Protein AF-A0A3D3LAU0-F1 (afdb_monomer_lite)

pLDDT: mean 83.38, std 16.5, range [34.94, 97.88]

Sequence (128 aa):
DEPFGMLDSLTRYELQEVLLDLWRRNRITTLMVTHDVDEAIFLSDRVVMMTDGPEAEVGDILKIPFERPRNRKEIMEDPRYYELREHLITFLNDKSHIRPSREPEFNPSPDMAAEMAAHGLLFPTAAA

Secondary structure (DSSP, 8-state):
--TTTTS-HHHHHHHHHHHHHHHHHH--------S-HHHHHHH-SEEEEE-SSTT--EEEEEEP--PSSP-HHHHHHSHHHHHHHHHHHHHHHHHHT------------HHHHHHHHHTT--PPPPP-

Foldseek 3Di:
DAPCVPDDPVVSVVVLLVVQVVCVVPVDDDDDDHPDQLSQLQRDQKDFDWADDPPIDGPDIDGRPADPPGDSVVLVVDPVNVVSSCVNVVVVVVRVPDDPPPPPPPDDDPVVVVVCVVVPDDDDDDDD

Structure (mmCIF, N/CA/C/O backbone):
data_AF-A0A3D3LAU0-F1
#
_entry.id   AF-A0A3D3LAU0-F1
#
loop_
_atom_site.group_PDB
_atom_site.id
_atom_site.type_symbol
_atom_site.label_atom_id
_atom_site.label_alt_id
_atom_site.label_comp_id
_atom_site.label_asym_id
_atom_site.label_entity_id
_atom_site.label_seq_id
_atom_site.pdbx_PDB_ins_code
_atom_site.Cartn_x
_atom_site.Cartn_y
_atom_site.Cartn_z
_atom_site.occupancy
_atom_site.B_iso_or_equiv
_atom_site.auth_seq_id
_atom_site.auth_comp_id
_atom_site.auth_asym_id
_atom_site.auth_atom_id
_atom_site.pdbx_PDB_model_num
ATOM 1 N N . ASP A 1 1 ? -3.006 8.046 -10.709 1.00 80.50 1 ASP A N 1
ATOM 2 C CA . ASP A 1 1 ? -1.573 7.755 -10.644 1.00 80.50 1 ASP A CA 1
ATOM 3 C C . ASP A 1 1 ? -0.987 8.696 -9.614 1.00 80.50 1 ASP A C 1
ATOM 5 O O . ASP A 1 1 ? -1.350 9.866 -9.655 1.00 80.50 1 ASP A O 1
ATOM 9 N N . GLU A 1 2 ? -0.251 8.180 -8.637 1.00 86.56 2 GLU A N 1
ATOM 10 C CA . GLU A 1 2 ? 0.344 8.948 -7.532 1.00 86.56 2 GLU A CA 1
ATOM 11 C C . GLU A 1 2 ? -0.624 9.883 -6.780 1.00 86.56 2 GLU A C 1
ATOM 13 O O . GLU A 1 2 ? -0.390 11.092 -6.681 1.00 86.56 2 GLU A O 1
ATOM 18 N N . PRO A 1 3 ? -1.744 9.365 -6.237 1.00 82.50 3 PRO A N 1
ATOM 19 C CA . PRO A 1 3 ? -2.826 10.209 -5.726 1.00 82.50 3 PRO A CA 1
ATOM 20 C C . PRO A 1 3 ? -2.438 11.095 -4.534 1.00 82.50 3 PRO A C 1
ATOM 22 O O . PRO A 1 3 ? -3.095 12.111 -4.310 1.00 82.50 3 PRO A O 1
ATOM 25 N N . PHE A 1 4 ? -1.395 10.739 -3.778 1.00 88.69 4 PHE A N 1
ATOM 26 C CA . PHE A 1 4 ? -0.983 11.471 -2.576 1.00 88.69 4 PHE A CA 1
ATOM 27 C C . PHE A 1 4 ? 0.449 12.020 -2.631 1.00 88.69 4 PHE A C 1
ATOM 29 O O . PHE A 1 4 ? 0.921 12.599 -1.648 1.00 88.69 4 PHE A O 1
ATOM 36 N N . GLY A 1 5 ? 1.137 11.887 -3.771 1.00 85.38 5 GLY A N 1
ATOM 37 C CA . GLY A 1 5 ? 2.556 12.239 -3.898 1.00 85.38 5 GLY A CA 1
ATOM 38 C C . GLY A 1 5 ? 2.861 13.724 -3.661 1.00 85.38 5 GLY A C 1
ATOM 39 O O . GLY A 1 5 ? 3.954 14.066 -3.221 1.00 85.38 5 GLY A O 1
ATOM 40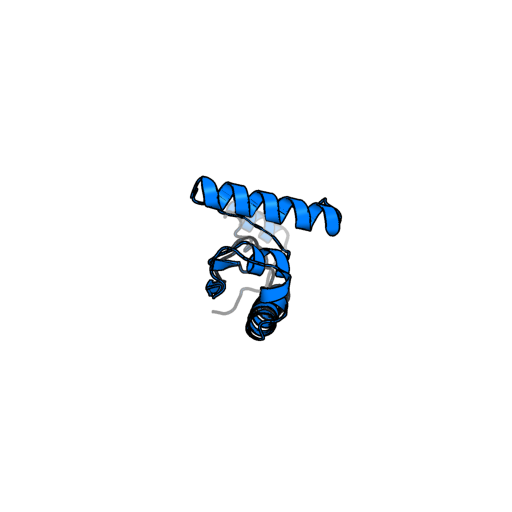 N N . MET A 1 6 ? 1.886 14.611 -3.893 1.00 89.19 6 MET A N 1
ATOM 41 C CA . MET A 1 6 ? 2.035 16.066 -3.714 1.00 89.19 6 MET A CA 1
ATOM 42 C C . MET A 1 6 ? 1.691 16.570 -2.304 1.00 89.19 6 MET A C 1
ATOM 44 O O . MET A 1 6 ? 1.759 17.772 -2.053 1.00 89.19 6 MET A O 1
ATOM 48 N N . LEU A 1 7 ? 1.278 15.683 -1.398 1.00 91.38 7 LEU A N 1
ATOM 49 C CA . LEU A 1 7 ? 0.803 16.050 -0.066 1.00 91.38 7 LEU A CA 1
ATOM 50 C C . LEU A 1 7 ? 1.879 15.831 0.993 1.00 91.38 7 LEU A C 1
ATOM 52 O O . LEU A 1 7 ? 2.695 14.907 0.886 1.00 91.38 7 LEU A O 1
ATOM 56 N N . ASP A 1 8 ? 1.824 16.643 2.049 1.00 92.81 8 ASP A N 1
ATOM 57 C CA . ASP A 1 8 ? 2.586 16.393 3.267 1.00 92.81 8 ASP A CA 1
ATOM 58 C C . ASP A 1 8 ? 2.117 15.104 3.960 1.00 92.81 8 ASP A C 1
ATOM 60 O O . ASP A 1 8 ? 1.008 14.613 3.732 1.00 92.81 8 ASP A O 1
ATOM 64 N N . SER A 1 9 ? 2.973 14.550 4.820 1.00 88.88 9 SER A N 1
ATOM 65 C CA . SER A 1 9 ? 2.749 13.241 5.433 1.00 88.88 9 SER A CA 1
ATOM 66 C C . SER A 1 9 ? 1.467 13.162 6.266 1.00 88.88 9 SER A C 1
ATOM 68 O O . SER A 1 9 ? 0.824 12.115 6.263 1.00 88.88 9 SER A O 1
ATOM 70 N N . LEU A 1 10 ? 1.082 14.233 6.972 1.00 92.00 10 LEU A N 1
ATOM 71 C CA . LEU A 1 10 ? -0.106 14.206 7.827 1.00 92.00 10 LEU A CA 1
ATOM 72 C C . LEU A 1 10 ? -1.375 14.244 6.974 1.00 92.00 10 LEU A C 1
ATOM 74 O O . LEU A 1 10 ? -2.216 13.354 7.091 1.00 92.00 10 LEU A O 1
ATOM 78 N N . THR A 1 11 ? -1.467 15.211 6.058 1.00 92.62 11 THR A N 1
ATOM 79 C CA . THR A 1 11 ? -2.610 15.341 5.141 1.00 92.62 11 THR A CA 1
ATOM 80 C C . THR A 1 11 ? -2.792 14.083 4.292 1.00 92.62 11 THR A C 1
ATOM 82 O O . THR A 1 11 ? -3.911 13.617 4.065 1.00 92.62 11 THR A O 1
ATOM 85 N N . ARG A 1 12 ? -1.682 13.492 3.839 1.00 93.00 12 ARG A N 1
ATOM 86 C CA . ARG A 1 12 ? -1.667 12.209 3.133 1.00 93.00 12 ARG A CA 1
ATOM 87 C C . ARG A 1 12 ? -2.338 11.111 3.954 1.00 93.00 12 ARG A C 1
ATOM 89 O O . ARG A 1 12 ? -3.214 10.428 3.433 1.00 93.00 12 ARG A O 1
ATOM 96 N N . TYR A 1 13 ? -1.956 10.938 5.219 1.00 91.44 13 TYR A N 1
ATOM 97 C CA . TYR A 1 13 ? -2.534 9.894 6.068 1.00 91.44 13 TYR A CA 1
ATOM 98 C C . TYR A 1 13 ? -4.035 10.078 6.281 1.00 91.44 13 TYR A C 1
ATOM 100 O O . TYR A 1 13 ? -4.780 9.109 6.138 1.00 91.44 13 TYR A O 1
ATOM 108 N N . GLU A 1 14 ? -4.486 11.304 6.539 1.00 92.00 14 GLU A N 1
ATOM 109 C CA . GLU A 1 14 ? -5.911 11.600 6.709 1.00 92.00 14 GLU A CA 1
ATOM 110 C C . GLU A 1 14 ? -6.716 11.246 5.448 1.00 92.00 14 GLU A C 1
ATOM 112 O O . GLU A 1 14 ? -7.740 10.563 5.516 1.00 92.00 14 GLU A O 1
ATOM 117 N N . LEU A 1 15 ? -6.234 11.640 4.266 1.00 93.44 15 LEU A N 1
ATOM 118 C CA . LEU A 1 15 ? -6.935 11.357 3.012 1.00 93.44 15 LEU A CA 1
ATOM 119 C C . LEU A 1 15 ? -6.928 9.872 2.636 1.00 93.44 15 LEU A C 1
ATOM 121 O O . LEU A 1 15 ? -7.885 9.389 2.028 1.00 93.44 15 LEU A O 1
ATOM 125 N N . GLN A 1 16 ? -5.891 9.129 3.017 1.00 93.38 16 GLN A N 1
ATOM 126 C CA . GLN A 1 16 ? -5.848 7.678 2.836 1.00 93.38 16 GLN A CA 1
ATOM 127 C C . GLN A 1 16 ? -6.916 6.965 3.672 1.00 93.38 16 GLN A C 1
ATOM 129 O O . GLN A 1 16 ? -7.564 6.041 3.175 1.00 93.38 16 GLN A O 1
ATOM 134 N N . GLU A 1 17 ? -7.148 7.407 4.909 1.00 91.88 17 GLU A N 1
ATOM 135 C CA . GLU A 1 17 ? -8.234 6.879 5.743 1.00 91.88 17 GLU A CA 1
ATOM 136 C C . GLU A 1 17 ? -9.607 7.196 5.140 1.00 91.88 17 GLU A C 1
ATOM 138 O O . GLU A 1 17 ? -10.451 6.303 5.016 1.00 91.88 17 GLU A O 1
ATOM 143 N N . VAL A 1 18 ? -9.804 8.430 4.661 1.00 92.12 18 VAL A N 1
ATOM 144 C CA . VAL A 1 18 ? -11.032 8.830 3.953 1.00 92.12 18 VAL A CA 1
ATOM 145 C C . VAL A 1 18 ? -11.264 7.967 2.708 1.00 92.12 18 VAL A C 1
ATOM 147 O O . VAL A 1 18 ? -12.391 7.527 2.460 1.00 92.12 18 VAL A O 1
ATOM 150 N N . LEU A 1 19 ? -10.210 7.680 1.936 1.00 90.94 19 LEU A N 1
ATOM 151 C CA . LEU A 1 19 ? -10.293 6.825 0.753 1.00 90.94 19 LEU A CA 1
ATOM 152 C C . LEU A 1 19 ? -10.722 5.396 1.114 1.00 90.94 19 LEU A C 1
ATOM 154 O O . LEU A 1 19 ? -11.612 4.846 0.461 1.00 90.94 19 LEU A O 1
ATOM 158 N N . LEU A 1 20 ? -10.128 4.797 2.152 1.00 91.00 20 LEU A N 1
ATOM 159 C CA . LEU A 1 20 ? -10.505 3.459 2.622 1.00 91.00 20 LEU A CA 1
ATOM 160 C C . LEU A 1 20 ? -11.958 3.410 3.099 1.00 91.00 20 LEU A C 1
ATOM 162 O O . LEU A 1 20 ? -12.669 2.440 2.821 1.00 91.00 20 LEU A O 1
ATOM 166 N N . ASP A 1 21 ? -12.417 4.457 3.775 1.00 90.38 21 ASP A N 1
ATOM 167 C CA . ASP A 1 21 ? -13.795 4.572 4.232 1.00 90.38 21 ASP A CA 1
ATOM 168 C C . ASP A 1 21 ? -14.792 4.670 3.079 1.00 90.3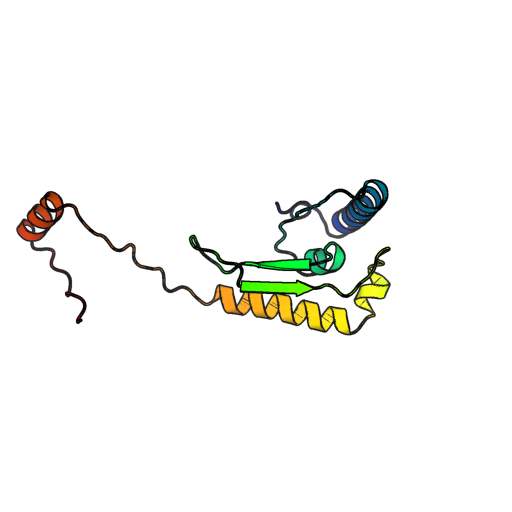8 21 ASP A C 1
ATOM 170 O O . ASP A 1 21 ? -15.813 3.972 3.087 1.00 90.38 21 ASP A O 1
ATOM 174 N N . LEU A 1 22 ? -14.490 5.488 2.069 1.00 90.19 22 LEU A N 1
ATOM 175 C CA . LEU A 1 22 ? -15.301 5.602 0.859 1.00 90.19 22 LEU A CA 1
ATOM 176 C C . LEU A 1 22 ? -15.342 4.271 0.103 1.00 90.19 22 LEU A C 1
ATOM 178 O O . LEU A 1 22 ? -16.414 3.786 -0.266 1.00 90.19 22 LEU A O 1
ATOM 182 N N . TRP A 1 23 ? -14.181 3.641 -0.077 1.00 90.06 23 TRP A N 1
ATOM 183 C CA . TRP A 1 23 ? -14.080 2.338 -0.719 1.00 90.06 23 TRP A CA 1
ATOM 184 C C . TRP A 1 23 ? -14.903 1.279 0.025 1.00 90.06 23 TRP A C 1
ATOM 186 O O . TRP A 1 23 ? -15.664 0.541 -0.598 1.00 90.06 23 TRP A O 1
ATOM 196 N N . ARG A 1 24 ? -14.830 1.238 1.361 1.00 87.69 24 ARG A N 1
ATOM 197 C CA . ARG A 1 24 ? -15.561 0.267 2.192 1.00 87.69 24 ARG A CA 1
ATOM 198 C C . ARG A 1 24 ? -17.077 0.411 2.053 1.00 87.69 24 ARG A C 1
ATOM 200 O O . ARG A 1 24 ? -17.780 -0.601 2.054 1.00 87.69 24 ARG A O 1
ATOM 207 N N . ARG A 1 25 ? -17.577 1.645 1.936 1.00 90.25 25 ARG A N 1
ATOM 208 C CA . ARG A 1 25 ? -19.009 1.943 1.759 1.00 90.25 25 ARG A CA 1
ATOM 209 C C . ARG A 1 25 ? -19.507 1.560 0.367 1.00 90.25 25 ARG A C 1
ATOM 211 O O . ARG A 1 25 ? -20.603 1.023 0.246 1.00 90.25 25 ARG A O 1
ATOM 218 N N . ASN A 1 26 ? -18.700 1.805 -0.663 1.00 90.44 26 ASN A N 1
ATOM 219 C CA . ASN A 1 26 ? -19.143 1.699 -2.052 1.00 90.44 26 ASN A CA 1
ATOM 220 C C . ASN A 1 26 ? -18.735 0.376 -2.724 1.00 90.44 26 ASN A C 1
ATOM 222 O O . ASN A 1 26 ? -19.312 0.018 -3.746 1.00 90.44 26 ASN A O 1
ATOM 226 N N . ARG A 1 27 ? -17.753 -0.345 -2.161 1.00 86.12 27 ARG A N 1
ATOM 227 C CA . ARG A 1 27 ? -17.176 -1.606 -2.669 1.00 86.12 27 ARG A CA 1
ATOM 228 C C . ARG A 1 27 ? -16.824 -1.566 -4.157 1.00 86.12 27 ARG A C 1
ATOM 230 O O . ARG A 1 27 ? -17.018 -2.535 -4.888 1.00 86.12 27 ARG A O 1
ATOM 237 N N . ILE A 1 28 ? -16.313 -0.425 -4.599 1.00 89.00 28 ILE A N 1
ATOM 238 C CA . ILE A 1 28 ? -15.876 -0.222 -5.976 1.00 89.00 28 ILE A CA 1
ATOM 239 C C . ILE A 1 28 ? -14.555 -0.951 -6.228 1.00 89.00 28 ILE A C 1
ATOM 241 O O . ILE A 1 28 ? -13.699 -1.046 -5.348 1.00 89.00 28 ILE A O 1
ATOM 245 N N . THR A 1 29 ? -14.375 -1.475 -7.438 1.00 91.25 29 THR A N 1
ATOM 246 C CA . THR A 1 29 ? -13.066 -1.966 -7.870 1.00 91.25 29 THR A CA 1
ATOM 247 C C . THR A 1 29 ? -12.140 -0.769 -8.050 1.00 91.25 29 THR A C 1
ATOM 249 O O . THR A 1 29 ? -12.422 0.110 -8.860 1.00 91.25 29 THR A O 1
ATOM 252 N N . THR A 1 30 ? -11.042 -0.741 -7.298 1.00 90.94 30 THR A N 1
ATOM 253 C CA . THR A 1 30 ? -10.074 0.358 -7.319 1.00 90.94 30 THR A CA 1
ATOM 254 C C . THR A 1 30 ? -8.723 -0.158 -7.785 1.00 90.94 30 THR A C 1
ATOM 256 O O . THR A 1 30 ? -8.232 -1.165 -7.277 1.00 90.94 30 THR A O 1
ATOM 259 N N . LEU A 1 31 ? -8.122 0.562 -8.728 1.00 93.88 31 LEU A N 1
ATOM 260 C CA . LEU A 1 31 ? -6.723 0.428 -9.112 1.00 93.88 31 LEU A CA 1
ATOM 261 C C . LEU A 1 31 ? -6.013 1.728 -8.739 1.00 93.88 31 LEU A C 1
ATOM 263 O O . LEU A 1 31 ? -6.495 2.815 -9.060 1.00 93.88 31 LEU A O 1
ATOM 267 N N . MET A 1 32 ? -4.874 1.606 -8.070 1.00 93.50 32 MET A N 1
ATOM 268 C CA . MET A 1 32 ? -4.008 2.723 -7.722 1.00 93.50 32 MET A CA 1
ATOM 269 C C . MET A 1 32 ? -2.590 2.391 -8.167 1.00 93.50 32 MET A C 1
ATOM 271 O O . MET A 1 32 ? -2.174 1.237 -8.107 1.00 93.50 32 MET A O 1
ATOM 275 N N . VAL A 1 33 ? -1.873 3.418 -8.603 1.00 93.81 33 VAL A N 1
ATOM 276 C CA . VAL A 1 33 ? -0.444 3.367 -8.903 1.00 93.81 33 VAL A CA 1
ATOM 277 C C . VAL A 1 33 ? 0.229 4.329 -7.929 1.00 93.81 33 VAL A C 1
ATOM 279 O O . VAL A 1 33 ? -0.274 5.440 -7.736 1.00 93.81 33 VAL A O 1
ATOM 282 N N . THR A 1 34 ? 1.269 3.850 -7.253 1.00 93.69 34 THR A N 1
ATOM 283 C CA . THR A 1 34 ? 2.065 4.595 -6.271 1.00 93.69 34 THR A CA 1
ATOM 284 C C . THR A 1 34 ? 3.491 4.051 -6.268 1.00 93.69 34 THR A C 1
ATOM 286 O O . THR A 1 34 ? 3.693 2.846 -6.450 1.00 93.69 34 THR A O 1
ATOM 289 N N . HIS A 1 35 ? 4.463 4.924 -6.037 1.00 90.88 35 HIS A N 1
ATOM 290 C CA . HIS A 1 35 ? 5.855 4.585 -5.751 1.00 90.88 35 HIS A CA 1
ATOM 291 C C . HIS A 1 35 ? 6.114 4.441 -4.245 1.00 90.88 35 HIS A C 1
ATOM 293 O O . HIS A 1 35 ? 7.210 4.048 -3.846 1.00 90.88 35 HIS A O 1
ATOM 299 N N . ASP A 1 36 ? 5.132 4.759 -3.397 1.00 93.31 36 ASP A N 1
ATOM 300 C CA . ASP A 1 36 ? 5.245 4.647 -1.948 1.00 93.31 36 ASP A CA 1
ATOM 301 C C . ASP A 1 36 ? 4.840 3.235 -1.485 1.00 93.31 36 ASP A C 1
ATOM 303 O O . ASP A 1 36 ? 3.691 2.793 -1.592 1.00 93.31 36 ASP A O 1
ATOM 307 N N . VAL A 1 37 ? 5.823 2.507 -0.955 1.00 94.75 37 VAL A N 1
ATOM 308 C CA . VAL A 1 37 ? 5.667 1.131 -0.465 1.00 94.75 37 VAL A CA 1
ATOM 309 C C . VAL A 1 37 ? 4.694 1.054 0.713 1.00 94.75 37 VAL A C 1
ATOM 311 O O . VAL A 1 37 ? 3.907 0.108 0.810 1.00 94.75 37 VAL A O 1
ATOM 314 N N . ASP A 1 38 ? 4.715 2.049 1.598 1.00 94.00 38 ASP A N 1
ATOM 315 C CA . ASP A 1 38 ? 3.878 2.055 2.793 1.00 94.00 38 ASP A CA 1
ATOM 316 C C . ASP A 1 38 ? 2.410 2.301 2.412 1.00 94.00 38 ASP A C 1
ATOM 318 O O . ASP A 1 38 ? 1.503 1.679 2.976 1.00 94.00 38 ASP A O 1
ATOM 322 N N . GLU A 1 39 ? 2.162 3.124 1.389 1.00 94.50 39 GLU A N 1
ATOM 323 C CA . GLU A 1 39 ? 0.834 3.276 0.785 1.00 94.50 39 GLU A CA 1
ATOM 324 C C . GLU A 1 39 ? 0.336 1.985 0.143 1.00 94.50 39 GLU A C 1
ATOM 326 O O . GLU A 1 39 ? -0.812 1.586 0.364 1.00 94.50 39 GLU A O 1
ATOM 331 N N . ALA A 1 40 ? 1.193 1.321 -0.639 1.00 95.62 40 ALA A N 1
ATOM 332 C CA . ALA A 1 40 ? 0.845 0.093 -1.339 1.00 95.62 40 ALA A CA 1
ATOM 333 C C . ALA A 1 40 ? 0.385 -0.995 -0.357 1.00 95.62 40 ALA A C 1
ATOM 335 O O . ALA A 1 40 ? -0.671 -1.603 -0.567 1.00 95.62 40 ALA A O 1
ATOM 336 N N . ILE A 1 41 ? 1.120 -1.182 0.747 1.00 96.00 41 ILE A N 1
ATOM 337 C CA . ILE A 1 41 ? 0.761 -2.130 1.809 1.00 96.00 41 ILE A CA 1
ATOM 338 C C . ILE A 1 41 ? -0.522 -1.688 2.522 1.00 96.00 41 ILE A C 1
ATOM 340 O O . ILE A 1 41 ? -1.423 -2.502 2.731 1.00 96.00 41 ILE A O 1
ATOM 344 N N . PHE A 1 42 ? -0.641 -0.408 2.886 1.00 95.25 42 PHE A N 1
ATOM 345 C CA . PHE A 1 42 ? -1.770 0.073 3.681 1.00 95.25 42 PHE A CA 1
ATOM 346 C C . PHE A 1 42 ? -3.099 0.054 2.915 1.00 95.25 42 PHE A C 1
ATOM 348 O O . PHE A 1 42 ? -4.128 -0.312 3.486 1.00 95.25 42 PHE A O 1
ATOM 355 N N . LEU A 1 43 ? -3.107 0.378 1.622 1.00 94.38 43 LEU A N 1
ATOM 356 C CA . LEU A 1 43 ? -4.343 0.573 0.855 1.00 94.38 43 LEU A CA 1
ATOM 357 C C . LEU A 1 43 ? -4.812 -0.670 0.083 1.00 94.38 43 LEU A C 1
ATOM 359 O O . LEU A 1 43 ? -6.015 -0.836 -0.153 1.00 94.38 43 LEU A O 1
ATOM 363 N N . SER A 1 44 ? -3.893 -1.563 -0.289 1.00 95.06 44 SER A N 1
ATOM 364 C CA . SER A 1 44 ? -4.163 -2.595 -1.300 1.00 95.06 44 SER A CA 1
ATOM 365 C C . SER A 1 44 ? -4.409 -3.983 -0.712 1.00 95.06 44 SER A C 1
ATOM 367 O O . SER A 1 44 ? -3.763 -4.386 0.250 1.00 95.06 44 SER A O 1
ATOM 369 N N . ASP A 1 45 ? -5.294 -4.772 -1.323 1.00 94.44 45 ASP A N 1
ATOM 370 C CA . ASP A 1 45 ? -5.393 -6.223 -1.053 1.00 94.44 45 ASP A CA 1
ATOM 371 C C . ASP 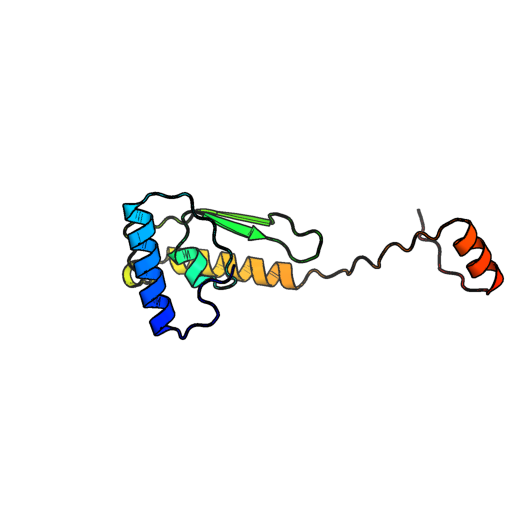A 1 45 ? -4.285 -7.015 -1.746 1.00 94.44 45 ASP A C 1
ATOM 373 O O . ASP A 1 45 ? -3.877 -8.091 -1.302 1.00 94.44 45 ASP A O 1
ATOM 377 N N . ARG A 1 46 ? -3.834 -6.487 -2.883 1.00 96.56 46 ARG A N 1
ATOM 378 C CA . ARG A 1 46 ? -2.801 -7.052 -3.736 1.00 96.56 46 ARG A CA 1
ATOM 379 C C . ARG A 1 46 ? -1.947 -5.918 -4.273 1.00 96.56 46 ARG A C 1
ATOM 381 O O . ARG A 1 46 ? -2.498 -4.923 -4.734 1.00 96.56 46 ARG A O 1
ATOM 388 N N . VAL A 1 47 ? -0.638 -6.105 -4.250 1.00 97.88 47 VAL A N 1
ATOM 389 C CA . VAL A 1 47 ? 0.331 -5.193 -4.853 1.00 97.88 47 VAL A CA 1
ATOM 390 C C . VAL A 1 47 ? 0.914 -5.895 -6.070 1.00 97.88 47 VAL A C 1
ATOM 392 O O . VAL A 1 47 ? 1.440 -6.999 -5.958 1.00 97.88 47 VAL A O 1
ATOM 395 N N . VAL A 1 48 ? 0.755 -5.283 -7.240 1.00 96.81 48 VAL A N 1
ATOM 396 C CA . VAL A 1 48 ? 1.342 -5.763 -8.494 1.00 96.81 48 VAL A CA 1
ATOM 397 C C . VAL A 1 48 ? 2.572 -4.913 -8.753 1.00 96.81 48 VAL A C 1
ATOM 399 O O . VAL A 1 48 ? 2.454 -3.699 -8.893 1.00 96.81 48 VAL A O 1
ATOM 402 N N . MET A 1 49 ? 3.738 -5.545 -8.782 1.00 94.81 49 MET A N 1
ATOM 403 C CA . MET A 1 49 ? 5.009 -4.877 -9.010 1.00 94.81 49 MET A CA 1
ATOM 404 C C . MET A 1 49 ? 5.399 -4.991 -10.480 1.00 94.81 49 MET A C 1
ATOM 406 O O . MET A 1 49 ? 5.338 -6.075 -11.069 1.00 94.81 49 MET A O 1
ATOM 410 N N . MET A 1 50 ? 5.800 -3.871 -11.073 1.00 93.25 50 MET A N 1
ATOM 411 C CA . MET A 1 50 ? 6.200 -3.797 -12.475 1.00 93.25 50 MET A CA 1
ATOM 412 C C . MET A 1 50 ? 7.715 -3.671 -12.605 1.00 93.25 50 MET A C 1
ATOM 414 O O . MET A 1 50 ? 8.356 -3.054 -11.759 1.00 93.25 50 MET A O 1
ATOM 418 N N . THR A 1 51 ? 8.290 -4.265 -13.647 1.00 89.75 51 THR A N 1
ATOM 419 C CA . THR A 1 51 ? 9.699 -4.052 -14.001 1.00 89.75 51 THR A CA 1
ATOM 420 C C . THR A 1 51 ? 9.903 -2.687 -14.660 1.00 89.75 51 THR A C 1
ATOM 422 O O . THR A 1 51 ? 8.954 -2.074 -15.141 1.00 89.75 51 THR A O 1
ATOM 425 N N . ASP A 1 52 ? 11.150 -2.230 -14.734 1.00 85.31 52 ASP A N 1
ATOM 426 C CA . ASP A 1 52 ? 11.489 -0.950 -15.357 1.00 85.31 52 ASP A CA 1
ATOM 427 C C . ASP A 1 52 ? 11.447 -0.992 -16.893 1.00 85.31 52 ASP A C 1
ATOM 429 O O . ASP A 1 52 ? 11.633 -2.036 -17.522 1.00 85.31 52 ASP A O 1
ATOM 433 N N . GLY A 1 53 ? 11.309 0.193 -17.495 1.00 80.94 53 GLY A N 1
ATOM 434 C CA . GLY A 1 53 ? 11.572 0.427 -18.913 1.00 80.94 53 GLY A CA 1
ATOM 435 C C . GLY A 1 53 ? 10.332 0.496 -19.815 1.00 80.94 53 GLY A C 1
ATOM 436 O O . GLY A 1 53 ? 9.202 0.326 -19.366 1.00 80.94 53 GLY A O 1
ATOM 437 N N . PRO A 1 54 ? 10.537 0.784 -21.113 1.00 80.31 54 PRO A N 1
ATOM 438 C CA . PRO A 1 54 ? 9.457 0.919 -22.097 1.00 80.31 54 PRO A CA 1
ATOM 439 C C . PRO A 1 54 ? 8.725 -0.402 -22.395 1.00 80.31 54 PRO A C 1
ATOM 441 O O . PRO A 1 54 ? 7.624 -0.374 -22.936 1.00 80.31 54 PRO A O 1
ATOM 444 N N . GLU A 1 55 ? 9.317 -1.539 -22.020 1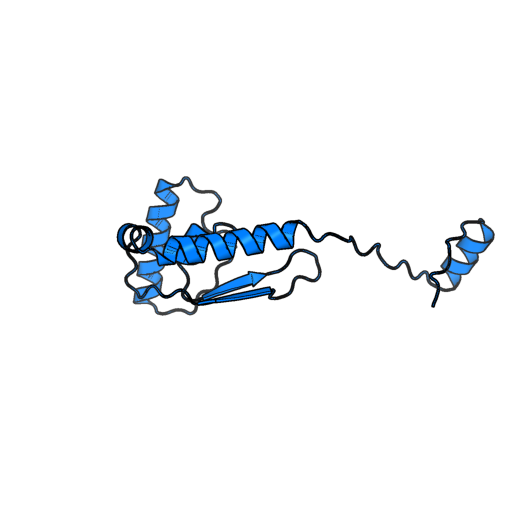.00 86.31 55 GLU A N 1
ATOM 445 C CA . GLU A 1 55 ? 8.742 -2.888 -22.114 1.00 86.31 55 GLU A CA 1
ATOM 446 C C . GLU A 1 55 ? 8.497 -3.469 -20.710 1.00 86.31 55 GLU A C 1
ATOM 448 O O . GLU A 1 55 ? 8.846 -4.609 -20.421 1.00 86.31 55 GLU A O 1
ATOM 453 N N . ALA A 1 56 ? 7.963 -2.653 -19.798 1.00 87.50 56 ALA A N 1
ATOM 454 C CA . ALA A 1 56 ? 7.676 -3.077 -18.434 1.00 87.50 56 ALA A CA 1
ATOM 455 C C . ALA A 1 56 ? 6.682 -4.253 -18.392 1.00 87.50 56 ALA A C 1
ATOM 457 O O . ALA A 1 56 ? 5.591 -4.191 -18.963 1.00 87.50 56 ALA A O 1
ATOM 458 N N . GLU A 1 57 ? 7.036 -5.295 -17.645 1.00 90.44 57 GLU A N 1
ATOM 459 C CA . GLU A 1 57 ? 6.208 -6.473 -17.401 1.00 90.44 57 GLU A CA 1
ATOM 460 C C . GLU A 1 57 ? 5.816 -6.562 -15.920 1.00 90.44 57 GLU A C 1
ATOM 462 O O . GLU A 1 57 ? 6.365 -5.871 -15.058 1.00 90.44 57 GLU A O 1
ATOM 467 N N . VAL A 1 58 ? 4.860 -7.437 -15.598 1.00 93.25 58 VAL A N 1
ATOM 468 C CA . VAL A 1 58 ? 4.568 -7.779 -14.201 1.00 93.25 58 VAL A CA 1
ATOM 469 C C . VAL A 1 58 ? 5.702 -8.652 -13.676 1.00 93.25 58 VAL A C 1
ATOM 471 O O . VAL A 1 58 ? 5.861 -9.789 -14.112 1.00 93.25 58 VAL A O 1
ATOM 474 N N . GLY A 1 59 ? 6.480 -8.119 -12.737 1.00 92.00 59 GLY A N 1
ATOM 475 C CA . GLY A 1 59 ? 7.612 -8.834 -12.157 1.00 92.00 59 GLY A CA 1
ATOM 476 C C . GLY A 1 59 ? 7.232 -9.697 -10.960 1.00 92.00 59 GLY A C 1
ATOM 477 O O . GLY A 1 59 ? 7.793 -10.777 -10.808 1.00 92.00 59 GLY A O 1
ATOM 478 N N . ASP A 1 60 ? 6.290 -9.242 -10.129 1.00 94.50 60 ASP A N 1
ATOM 479 C CA . ASP A 1 60 ? 5.761 -10.029 -9.012 1.00 94.50 60 ASP A CA 1
ATOM 480 C C . ASP A 1 60 ? 4.377 -9.521 -8.552 1.00 94.50 60 ASP A C 1
ATOM 482 O O . ASP A 1 60 ? 3.963 -8.396 -8.853 1.00 94.50 60 ASP A O 1
ATOM 486 N N . ILE A 1 61 ? 3.624 -10.367 -7.844 1.00 96.50 61 ILE A N 1
ATOM 487 C CA . ILE A 1 61 ? 2.308 -10.057 -7.281 1.00 96.50 61 ILE A CA 1
ATOM 488 C C . ILE A 1 61 ? 2.264 -10.499 -5.820 1.00 96.50 61 ILE A C 1
ATOM 490 O O . ILE A 1 61 ? 2.152 -11.684 -5.506 1.00 96.50 61 ILE A O 1
ATOM 494 N N . LEU A 1 62 ? 2.199 -9.523 -4.921 1.00 97.19 62 LEU A N 1
ATOM 495 C CA . LEU A 1 62 ? 2.125 -9.750 -3.487 1.00 97.19 62 LEU A CA 1
ATOM 496 C C . LEU A 1 62 ? 0.680 -9.659 -2.990 1.00 97.19 62 LEU A C 1
ATOM 498 O O . LEU A 1 62 ? -0.040 -8.706 -3.292 1.00 97.19 62 LEU A O 1
ATOM 502 N N . LYS A 1 63 ? 0.241 -10.638 -2.193 1.00 97.56 63 LYS A N 1
ATOM 503 C CA . LYS A 1 63 ? -1.034 -10.566 -1.463 1.00 97.56 63 LYS A CA 1
ATOM 504 C C . LYS A 1 63 ? -0.798 -9.938 -0.093 1.00 97.56 63 LYS A C 1
ATOM 506 O O . LYS A 1 63 ? 0.072 -10.388 0.643 1.00 97.56 63 LYS A O 1
ATOM 511 N N . ILE A 1 64 ? -1.618 -8.958 0.274 1.00 97.00 64 ILE A N 1
ATOM 512 C CA . ILE A 1 64 ? -1.515 -8.267 1.559 1.00 97.00 64 ILE A CA 1
ATOM 513 C C . ILE A 1 64 ? -2.421 -8.962 2.590 1.00 97.00 64 ILE A C 1
ATOM 515 O O . ILE A 1 64 ? -3.640 -8.987 2.408 1.00 97.00 64 ILE A O 1
ATOM 519 N N . PRO A 1 65 ? -1.868 -9.532 3.677 1.00 95.69 65 PRO A N 1
ATOM 520 C CA . PRO A 1 65 ? -2.607 -10.348 4.639 1.00 95.69 65 PRO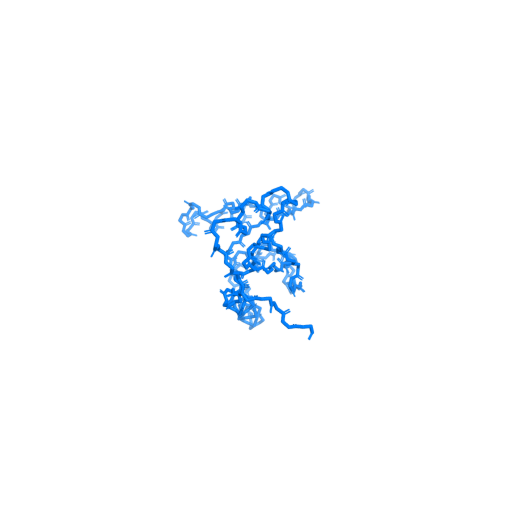 A CA 1
ATOM 521 C C . PRO A 1 65 ? -3.271 -9.517 5.755 1.00 95.69 65 PRO A C 1
ATOM 523 O O . PRO A 1 65 ? -3.455 -10.016 6.865 1.00 95.69 65 PRO A O 1
ATOM 526 N N . PHE A 1 66 ? -3.619 -8.258 5.471 1.00 94.75 66 PHE A N 1
ATOM 527 C CA . PHE A 1 66 ? -4.283 -7.350 6.408 1.00 94.75 66 PHE A CA 1
ATOM 528 C C . PHE A 1 66 ? -5.736 -7.138 5.988 1.00 94.75 66 PHE A C 1
ATOM 530 O O . PHE A 1 66 ? -6.021 -6.490 4.971 1.00 94.75 66 PHE A O 1
ATOM 537 N N . GLU A 1 67 ? -6.656 -7.701 6.767 1.00 90.69 67 GLU A N 1
ATOM 538 C CA . GLU A 1 67 ? -8.090 -7.532 6.549 1.00 90.69 67 GLU A CA 1
ATOM 539 C C . GLU A 1 67 ? -8.539 -6.098 6.858 1.00 90.69 67 GLU A C 1
ATOM 541 O O . GLU A 1 67 ? -7.834 -5.315 7.493 1.00 90.69 67 GLU A O 1
ATOM 546 N N . ARG A 1 68 ? -9.722 -5.728 6.360 1.00 88.31 68 ARG A N 1
ATOM 547 C CA . ARG A 1 68 ? -10.332 -4.422 6.631 1.00 88.31 68 ARG A CA 1
ATOM 548 C C . ARG A 1 68 ? -11.369 -4.554 7.755 1.00 88.31 68 ARG A C 1
ATOM 550 O O . ARG A 1 68 ? -12.101 -5.542 7.757 1.00 88.31 68 ARG A O 1
ATOM 557 N N . PRO A 1 69 ? -11.535 -3.545 8.630 1.00 89.94 69 PRO A N 1
ATOM 558 C CA . PRO A 1 69 ? -10.921 -2.214 8.586 1.00 89.94 69 PRO A CA 1
ATOM 559 C C . PRO A 1 69 ? -9.436 -2.236 8.954 1.00 89.94 69 PRO A C 1
ATOM 561 O O . PRO A 1 69 ? -9.034 -2.929 9.878 1.00 89.94 69 PRO A O 1
ATOM 564 N N . ARG A 1 70 ? -8.631 -1.472 8.213 1.00 91.25 70 ARG A N 1
ATOM 565 C CA . ARG A 1 70 ? -7.188 -1.388 8.436 1.00 91.25 70 ARG A CA 1
ATOM 566 C C . ARG A 1 70 ? -6.879 -0.253 9.391 1.00 91.25 70 ARG A C 1
ATOM 568 O O . ARG A 1 70 ? -7.303 0.875 9.154 1.00 91.25 70 ARG A O 1
ATOM 575 N N . ASN A 1 71 ? -6.116 -0.556 10.430 1.00 91.62 71 ASN A N 1
ATOM 576 C CA . ASN A 1 71 ? -5.559 0.430 11.337 1.00 91.62 71 ASN A CA 1
ATOM 577 C C . ASN A 1 71 ? -4.047 0.509 11.108 1.00 91.62 71 ASN A C 1
ATOM 579 O O . ASN A 1 71 ? -3.356 -0.508 11.143 1.00 91.62 71 ASN A O 1
ATOM 583 N N . ARG A 1 72 ? -3.527 1.716 10.859 1.00 90.88 72 ARG A N 1
ATOM 584 C CA . ARG A 1 72 ? -2.104 1.903 10.544 1.00 90.88 72 ARG A CA 1
ATOM 585 C C . ARG A 1 72 ? -1.199 1.429 11.676 1.00 90.88 72 ARG A C 1
ATOM 587 O O . ARG A 1 72 ? -0.203 0.768 11.411 1.00 90.88 72 ARG A O 1
ATOM 594 N N . LYS A 1 73 ? -1.558 1.746 12.920 1.00 92.19 73 LYS A N 1
ATOM 595 C CA . LYS A 1 73 ? -0.772 1.370 14.094 1.00 92.19 73 LYS A CA 1
ATOM 596 C C . LYS A 1 73 ? -0.721 -0.149 14.250 1.00 92.19 73 LYS A C 1
ATOM 598 O O . LYS A 1 73 ? 0.365 -0.693 14.382 1.00 92.19 73 LYS A O 1
ATOM 603 N N . GLU A 1 74 ? -1.867 -0.821 14.156 1.00 94.50 74 GLU A N 1
ATOM 604 C CA . GLU A 1 74 ? -1.936 -2.287 14.264 1.00 94.50 74 GLU A CA 1
ATOM 605 C C . GLU A 1 74 ? -1.144 -2.983 13.150 1.00 94.50 74 GLU A C 1
ATOM 607 O O . GLU A 1 74 ? -0.446 -3.956 13.409 1.00 94.50 74 GLU A O 1
ATOM 612 N N . ILE A 1 75 ? -1.204 -2.460 11.919 1.00 95.00 75 ILE A N 1
ATOM 613 C CA . ILE A 1 75 ? -0.415 -2.989 10.799 1.00 95.00 75 ILE A CA 1
ATOM 614 C C . ILE A 1 75 ? 1.083 -2.824 11.062 1.00 95.00 75 ILE A C 1
ATOM 616 O O . ILE A 1 75 ? 1.832 -3.770 10.863 1.00 95.00 75 ILE A O 1
ATOM 620 N N . MET A 1 76 ? 1.526 -1.647 11.511 1.00 92.56 76 MET A N 1
ATOM 621 C CA . MET A 1 76 ? 2.947 -1.389 11.781 1.00 92.56 76 MET A CA 1
ATOM 622 C C . MET A 1 76 ? 3.493 -2.208 12.959 1.00 92.56 76 MET A C 1
ATOM 624 O O . MET A 1 76 ? 4.691 -2.472 13.011 1.00 92.56 76 MET A O 1
ATOM 628 N N . GLU A 1 77 ? 2.637 -2.595 13.905 1.00 95.38 77 GLU A N 1
ATOM 629 C CA . GLU A 1 77 ? 2.996 -3.473 15.024 1.00 95.38 77 GLU A CA 1
ATOM 630 C C . GLU A 1 77 ? 3.066 -4.959 14.613 1.00 95.38 77 GLU A C 1
ATOM 632 O O . GLU A 1 77 ? 3.672 -5.762 15.324 1.00 95.38 77 GLU A O 1
ATOM 637 N N . ASP A 1 78 ? 2.492 -5.337 13.466 1.00 96.56 78 ASP A N 1
ATOM 638 C CA . ASP A 1 78 ? 2.548 -6.699 12.938 1.00 96.56 78 ASP A CA 1
ATOM 639 C C . ASP A 1 78 ? 3.905 -6.974 12.257 1.00 96.56 78 ASP A C 1
ATOM 641 O O . ASP A 1 78 ? 4.267 -6.275 11.306 1.00 96.56 78 ASP A O 1
ATOM 645 N N . PRO A 1 79 ? 4.657 -8.020 12.654 1.00 95.88 79 PRO A N 1
ATOM 646 C CA . PRO A 1 79 ? 5.950 -8.344 12.044 1.00 95.88 79 PRO A CA 1
ATOM 647 C C . PRO A 1 79 ? 5.900 -8.518 10.520 1.00 95.88 79 PRO A C 1
ATOM 649 O O . PRO A 1 79 ? 6.844 -8.144 9.822 1.00 95.88 79 PRO A O 1
ATOM 652 N N . ARG A 1 80 ? 4.772 -9.013 9.988 1.00 95.94 80 ARG A N 1
ATOM 653 C CA . ARG A 1 80 ? 4.579 -9.230 8.547 1.00 95.94 80 ARG A CA 1
ATOM 654 C C . ARG A 1 80 ? 4.673 -7.932 7.756 1.00 95.94 80 ARG A C 1
ATOM 656 O O . ARG A 1 80 ? 5.012 -7.968 6.580 1.00 95.94 80 ARG A O 1
ATOM 663 N N . TYR A 1 81 ? 4.377 -6.783 8.363 1.00 97.25 81 TYR A N 1
ATOM 664 C CA . TYR A 1 81 ? 4.491 -5.495 7.682 1.00 97.25 81 TYR A CA 1
ATOM 665 C C . TYR A 1 81 ? 5.926 -5.230 7.217 1.00 97.25 81 TYR A C 1
ATOM 667 O O . TYR A 1 81 ? 6.135 -4.864 6.061 1.00 97.25 81 TYR A O 1
ATOM 675 N N . TYR A 1 82 ? 6.914 -5.477 8.080 1.00 96.75 82 TYR A N 1
ATOM 676 C CA . TYR A 1 82 ? 8.319 -5.263 7.740 1.00 96.75 82 TYR A CA 1
ATOM 677 C C . TYR A 1 82 ? 8.819 -6.266 6.699 1.00 96.75 82 TYR A C 1
ATOM 679 O O . TYR A 1 82 ? 9.541 -5.862 5.793 1.00 96.75 82 TYR A O 1
ATOM 687 N N . GLU A 1 83 ? 8.368 -7.522 6.762 1.00 97.06 83 GLU A N 1
ATOM 688 C CA . GLU A 1 83 ? 8.678 -8.546 5.752 1.00 97.06 83 GLU A CA 1
ATOM 689 C C . GLU A 1 83 ? 8.147 -8.148 4.364 1.00 97.06 83 GLU A C 1
ATOM 691 O O . GLU A 1 83 ? 8.869 -8.188 3.368 1.00 97.06 83 GLU A O 1
ATOM 696 N N . LEU A 1 84 ? 6.886 -7.706 4.292 1.00 97.62 84 LEU A N 1
ATOM 697 C CA . LEU A 1 84 ? 6.272 -7.245 3.044 1.00 97.62 84 LEU A CA 1
ATOM 698 C C . LEU A 1 84 ? 6.986 -6.001 2.509 1.00 97.62 84 LEU A C 1
ATOM 700 O O . LEU A 1 84 ? 7.242 -5.898 1.311 1.00 97.62 84 LEU A O 1
ATOM 704 N N . ARG A 1 85 ? 7.323 -5.060 3.394 1.00 97.56 85 ARG A N 1
ATOM 705 C CA . ARG A 1 85 ? 8.024 -3.824 3.042 1.00 97.56 85 ARG A CA 1
ATOM 706 C C . ARG A 1 85 ? 9.422 -4.100 2.502 1.00 97.56 85 ARG A C 1
ATOM 708 O O . ARG A 1 85 ? 9.795 -3.530 1.482 1.00 97.56 85 ARG A O 1
ATOM 715 N N . GLU A 1 86 ? 10.181 -4.970 3.160 1.00 96.88 86 GLU A N 1
ATOM 716 C CA . GLU A 1 86 ? 11.504 -5.395 2.701 1.00 96.88 86 GLU A CA 1
ATOM 717 C C . GLU A 1 86 ? 11.422 -6.072 1.333 1.00 96.88 86 GLU A C 1
ATOM 719 O O . GLU A 1 86 ? 12.215 -5.744 0.451 1.00 96.88 86 GLU A O 1
ATOM 724 N N . HIS A 1 87 ? 10.427 -6.938 1.118 1.00 95.81 87 HIS A N 1
ATOM 725 C CA . HIS A 1 87 ? 10.214 -7.586 -0.173 1.00 95.81 87 HIS A CA 1
ATOM 726 C C . HIS A 1 87 ? 9.950 -6.555 -1.284 1.00 95.81 87 HIS A C 1
ATOM 728 O O . HIS A 1 87 ? 10.642 -6.555 -2.302 1.00 95.81 87 HIS A O 1
ATOM 734 N N . LEU A 1 88 ? 9.011 -5.628 -1.068 1.00 95.62 88 LEU A N 1
ATOM 735 C CA . LEU A 1 88 ? 8.685 -4.581 -2.042 1.00 95.62 88 LEU A CA 1
ATOM 736 C C . LEU A 1 88 ? 9.900 -3.686 -2.349 1.00 95.62 88 LEU A C 1
ATOM 738 O O . LEU A 1 88 ? 10.185 -3.412 -3.512 1.00 95.62 88 LEU A O 1
ATOM 742 N N . ILE A 1 89 ? 10.649 -3.263 -1.326 1.00 95.31 89 ILE A N 1
ATOM 743 C CA . ILE A 1 89 ? 11.852 -2.432 -1.502 1.00 95.31 89 ILE A CA 1
ATOM 744 C C . ILE A 1 89 ? 12.946 -3.190 -2.253 1.00 95.31 89 ILE A C 1
ATOM 746 O O . ILE A 1 89 ? 13.567 -2.630 -3.154 1.00 95.31 89 ILE A O 1
ATOM 750 N N . THR A 1 90 ? 13.180 -4.453 -1.900 1.00 94.06 90 THR A N 1
ATOM 751 C CA . THR A 1 90 ? 14.177 -5.298 -2.567 1.00 94.06 90 THR A CA 1
ATOM 752 C C . THR A 1 90 ? 13.844 -5.446 -4.044 1.00 94.06 90 THR A C 1
ATOM 754 O O . THR A 1 90 ? 14.704 -5.199 -4.883 1.00 94.06 90 THR A O 1
ATOM 757 N N . PHE A 1 91 ? 12.581 -5.731 -4.377 1.00 92.44 91 PHE A N 1
ATOM 758 C CA . PHE A 1 91 ? 12.141 -5.810 -5.768 1.00 92.44 91 PHE A CA 1
ATOM 759 C C . PHE A 1 91 ? 12.426 -4.509 -6.536 1.00 92.44 91 PHE A C 1
ATOM 761 O O . PHE A 1 91 ? 13.004 -4.548 -7.625 1.00 92.44 91 PHE A O 1
ATOM 768 N N . LEU A 1 92 ? 12.044 -3.356 -5.974 1.00 90.25 92 LEU A N 1
ATOM 769 C CA . LEU A 1 92 ? 12.240 -2.057 -6.627 1.00 90.25 92 LEU A CA 1
ATOM 770 C C . LEU A 1 92 ? 13.730 -1.735 -6.814 1.00 90.25 92 LEU A C 1
ATOM 772 O O . LEU A 1 92 ? 14.135 -1.256 -7.873 1.00 90.25 92 LEU A O 1
ATOM 776 N N . ASN A 1 93 ? 14.566 -2.057 -5.825 1.00 88.25 93 ASN A N 1
ATOM 777 C CA . ASN A 1 93 ? 16.010 -1.872 -5.923 1.00 88.25 93 ASN A CA 1
ATOM 778 C C . ASN A 1 93 ? 16.624 -2.786 -6.989 1.00 88.25 93 ASN A C 1
ATOM 780 O O . ASN A 1 93 ? 17.370 -2.304 -7.839 1.00 88.25 93 ASN A O 1
ATOM 784 N N . ASP A 1 94 ? 16.290 -4.072 -7.004 1.00 84.81 94 ASP A N 1
ATOM 785 C CA . ASP A 1 94 ? 16.884 -5.040 -7.931 1.00 84.81 94 ASP A CA 1
ATOM 786 C C . ASP A 1 94 ? 16.522 -4.744 -9.393 1.00 84.81 94 ASP A C 1
ATOM 788 O O . ASP A 1 94 ? 17.356 -4.896 -10.290 1.00 84.81 94 ASP A O 1
ATOM 792 N N . LYS A 1 95 ? 15.296 -4.273 -9.655 1.00 68.75 95 LYS A N 1
ATOM 793 C CA . LYS A 1 95 ? 14.860 -3.894 -11.008 1.00 68.75 95 LYS A CA 1
ATOM 794 C C . LYS A 1 95 ? 15.415 -2.543 -11.465 1.00 68.75 95 LYS A C 1
ATOM 796 O O . LYS A 1 95 ? 15.714 -2.420 -12.651 1.00 68.75 95 LYS A O 1
ATOM 801 N N . SER A 1 96 ? 15.688 -1.614 -10.543 1.00 56.88 96 SER A N 1
ATOM 802 C CA . SER A 1 96 ? 16.330 -0.325 -10.863 1.00 56.88 96 SER A CA 1
ATOM 803 C C . SER A 1 96 ? 17.760 -0.446 -11.417 1.00 56.88 96 SER A C 1
ATOM 805 O O . SER A 1 96 ? 18.248 0.464 -12.090 1.00 56.88 96 SER A O 1
ATOM 807 N N . HIS A 1 97 ? 18.432 -1.584 -11.188 1.00 49.22 97 HIS A N 1
ATOM 808 C CA . HIS A 1 97 ? 19.816 -1.823 -11.614 1.00 49.22 97 HIS A CA 1
ATOM 809 C C . HIS A 1 97 ? 19.952 -2.563 -12.957 1.00 49.22 97 HIS A C 1
ATOM 811 O O . HIS A 1 97 ? 21.067 -2.691 -13.467 1.00 49.22 97 HIS A O 1
ATOM 817 N N . ILE A 1 98 ? 18.860 -3.014 -13.585 1.00 45.69 98 ILE A N 1
ATOM 818 C CA . ILE A 1 98 ? 18.922 -3.682 -14.894 1.00 45.69 98 ILE A CA 1
ATOM 819 C C . ILE A 1 98 ? 18.635 -2.658 -15.998 1.00 45.69 98 ILE A C 1
ATOM 821 O O . ILE A 1 98 ? 17.531 -2.557 -16.520 1.00 45.69 98 ILE A O 1
ATOM 825 N N . ARG A 1 99 ? 19.668 -1.911 -16.399 1.00 44.31 99 ARG A N 1
ATOM 826 C CA . ARG A 1 99 ? 19.723 -1.295 -17.733 1.00 44.31 99 ARG A CA 1
ATOM 827 C C . ARG A 1 99 ? 20.873 -1.902 -18.537 1.00 44.31 99 ARG A C 1
ATOM 829 O O . ARG A 1 99 ? 21.974 -1.360 -18.505 1.00 44.31 99 ARG A O 1
ATOM 836 N N . PRO A 1 100 ? 20.643 -2.914 -19.380 1.00 40.44 100 PRO A N 1
ATOM 837 C CA . PRO A 1 100 ? 21.049 -2.759 -20.752 1.00 40.44 100 PRO A CA 1
ATOM 838 C C . PRO A 1 100 ? 19.964 -1.901 -21.400 1.00 40.44 100 PRO A C 1
ATOM 840 O O . PRO A 1 100 ? 18.841 -2.347 -21.632 1.00 40.44 100 PRO A O 1
ATOM 843 N N . SER A 1 101 ? 20.280 -0.641 -21.682 1.00 49.09 101 SER A N 1
ATOM 844 C CA . SER A 1 101 ? 19.671 -0.008 -22.845 1.00 49.09 101 SER A CA 1
ATOM 845 C C . SER A 1 101 ? 19.767 -1.032 -23.974 1.00 49.09 101 SER A C 1
ATOM 847 O O . SER A 1 101 ? 20.881 -1.359 -24.384 1.00 49.09 101 SER A O 1
ATOM 849 N N . ARG A 1 102 ? 18.641 -1.586 -24.445 1.00 50.44 102 ARG A N 1
ATOM 850 C CA . ARG A 1 102 ? 18.623 -2.072 -25.821 1.00 50.44 102 ARG A CA 1
ATOM 851 C C . ARG A 1 102 ? 19.041 -0.850 -26.621 1.00 50.44 102 ARG A C 1
ATOM 853 O O . ARG A 1 102 ? 18.294 0.129 -26.670 1.00 50.44 102 ARG A O 1
ATOM 860 N N . GLU A 1 103 ? 20.278 -0.846 -27.115 1.00 52.75 103 GLU A N 1
ATOM 861 C CA . GLU A 1 103 ? 20.613 0.056 -28.203 1.00 52.75 103 GLU A CA 1
ATOM 862 C C . GLU A 1 103 ? 19.502 -0.158 -29.229 1.00 52.75 103 GLU A C 1
ATOM 864 O O . GLU A 1 103 ? 19.165 -1.317 -29.500 1.00 52.75 103 GLU A O 1
ATOM 869 N N . PRO A 1 104 ? 18.825 0.906 -29.689 1.00 51.25 104 PRO A N 1
ATOM 870 C CA . PRO A 1 104 ? 17.800 0.727 -30.697 1.00 51.25 104 PRO A CA 1
ATOM 871 C C . PRO A 1 104 ? 18.451 -0.052 -31.838 1.00 51.25 104 PRO A C 1
ATOM 873 O O . PRO A 1 104 ? 19.453 0.411 -32.384 1.00 51.25 104 PRO A O 1
ATOM 876 N N . GLU A 1 105 ? 17.936 -1.247 -32.147 1.00 57.38 105 GLU A N 1
ATOM 877 C CA . GLU A 1 105 ? 18.354 -1.990 -33.332 1.00 57.38 105 GLU A CA 1
ATOM 878 C C . GLU A 1 105 ? 18.025 -1.101 -34.527 1.00 57.38 105 GLU A C 1
ATOM 880 O O . GLU A 1 105 ? 16.887 -1.012 -34.993 1.00 57.38 105 GLU A O 1
ATOM 885 N N . PHE A 1 106 ? 19.026 -0.345 -34.966 1.00 63.41 106 PHE A N 1
ATOM 886 C CA . PHE A 1 106 ? 18.914 0.507 -36.124 1.00 63.41 106 PHE A CA 1
ATOM 887 C C . PHE A 1 106 ? 18.910 -0.415 -37.337 1.00 63.41 106 PHE A C 1
ATOM 889 O O . PHE A 1 106 ? 19.956 -0.895 -37.769 1.00 63.41 106 PHE A O 1
ATOM 896 N N . ASN A 1 107 ? 17.712 -0.697 -37.847 1.00 73.31 107 ASN A N 1
ATOM 897 C CA . ASN A 1 107 ? 17.513 -1.458 -39.070 1.00 73.31 107 ASN A CA 1
ATOM 898 C C . ASN A 1 107 ? 17.183 -0.474 -40.209 1.00 73.31 107 ASN A C 1
ATOM 900 O O . ASN A 1 107 ? 16.006 -0.157 -40.418 1.00 73.31 107 ASN A O 1
ATOM 904 N N . PRO A 1 108 ? 18.197 0.107 -40.881 1.00 67.88 108 PRO A N 1
ATOM 905 C CA . PRO A 1 108 ? 17.967 1.068 -41.949 1.00 67.88 108 PRO A CA 1
ATOM 906 C C . PRO A 1 108 ? 17.219 0.407 -43.105 1.00 67.88 108 PRO A C 1
ATOM 908 O O . PRO A 1 108 ? 17.404 -0.775 -43.401 1.00 67.88 108 PRO A O 1
ATOM 911 N N . SER A 1 109 ? 16.405 1.191 -43.810 1.00 73.94 109 SER A N 1
ATOM 912 C CA . SER A 1 109 ? 15.876 0.748 -45.097 1.00 73.94 109 SER A CA 1
ATOM 913 C C . SER A 1 109 ? 17.034 0.434 -46.063 1.00 73.94 109 SER A C 1
ATOM 915 O O . SER A 1 109 ? 18.128 0.991 -45.912 1.00 73.94 109 SER A O 1
ATOM 917 N N . PRO A 1 110 ? 16.822 -0.424 -47.079 1.00 74.69 110 PRO A N 1
ATOM 918 C CA . PRO A 1 110 ? 17.865 -0.779 -48.045 1.00 74.69 110 PRO A CA 1
ATOM 919 C C . PRO A 1 110 ? 18.550 0.438 -48.687 1.00 74.69 110 PRO A C 1
ATOM 921 O O . PRO A 1 110 ? 19.760 0.421 -48.901 1.00 74.69 110 PRO A O 1
ATOM 924 N N . ASP A 1 111 ? 17.790 1.511 -48.918 1.00 76.38 111 ASP A N 1
ATOM 925 C CA . ASP A 1 111 ? 18.299 2.761 -49.488 1.00 76.38 111 ASP A CA 1
ATOM 926 C C . ASP A 1 111 ? 19.223 3.507 -48.511 1.00 76.38 111 ASP A C 1
ATOM 928 O O . ASP A 1 111 ? 20.314 3.929 -48.891 1.00 76.38 111 ASP A O 1
ATOM 932 N N . MET A 1 112 ? 18.843 3.596 -47.231 1.00 70.12 112 MET A N 1
ATOM 933 C CA . MET A 1 112 ? 19.690 4.205 -46.198 1.00 70.12 112 MET A CA 1
ATOM 934 C C . MET A 1 112 ? 20.960 3.385 -45.948 1.00 70.12 112 MET A C 1
ATOM 936 O O . MET A 1 112 ? 22.032 3.955 -45.760 1.00 70.12 112 MET A O 1
ATOM 940 N N . ALA A 1 113 ? 20.872 2.052 -45.981 1.00 74.06 113 ALA A N 1
ATOM 941 C CA . ALA A 1 113 ? 22.035 1.180 -45.831 1.00 74.06 113 ALA A CA 1
ATOM 942 C C . ALA A 1 113 ? 23.053 1.388 -46.967 1.00 74.06 113 ALA A C 1
ATOM 944 O O . ALA A 1 113 ? 24.261 1.435 -46.720 1.00 74.06 113 ALA A O 1
ATOM 945 N N . ALA A 1 114 ? 22.570 1.558 -48.203 1.00 71.69 114 ALA A N 1
ATOM 946 C CA . ALA A 1 114 ? 23.409 1.834 -49.365 1.00 71.69 114 ALA A CA 1
ATOM 947 C C . ALA A 1 114 ? 24.096 3.209 -49.275 1.00 71.69 114 ALA A C 1
ATOM 949 O O . ALA A 1 114 ? 25.288 3.323 -49.569 1.00 71.69 114 ALA A O 1
ATOM 950 N N . GLU A 1 115 ? 23.375 4.237 -48.820 1.00 72.06 115 GLU A N 1
ATOM 951 C CA . GLU A 1 115 ? 23.913 5.589 -48.632 1.00 72.06 115 GLU A CA 1
ATOM 952 C C . GLU A 1 115 ? 24.972 5.627 -47.516 1.00 72.06 115 GLU A C 1
ATOM 954 O O . GLU A 1 115 ? 26.062 6.174 -47.690 1.00 72.06 115 GLU A O 1
ATOM 959 N N . MET A 1 116 ? 24.719 4.950 -46.396 1.00 72.06 116 MET A N 1
ATOM 960 C CA . MET A 1 116 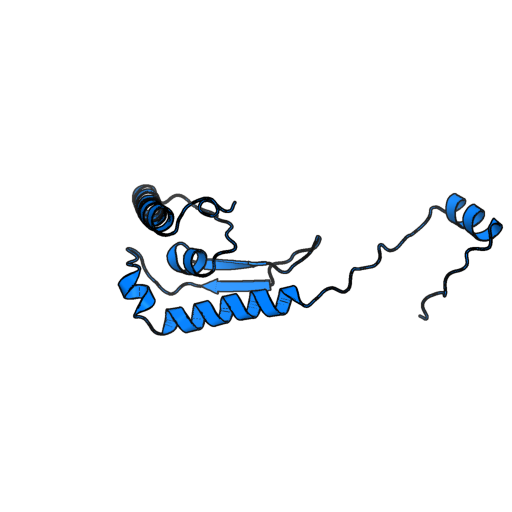? 25.668 4.864 -45.281 1.00 72.06 116 MET A CA 1
ATOM 961 C C . MET A 1 116 ? 26.947 4.092 -45.647 1.00 72.06 116 MET A C 1
ATOM 963 O O . MET A 1 116 ? 28.042 4.498 -45.247 1.00 72.06 116 MET A O 1
ATOM 967 N N . ALA A 1 117 ? 26.834 3.030 -46.455 1.00 73.88 117 ALA A N 1
ATOM 968 C CA . ALA A 1 117 ? 27.984 2.286 -46.971 1.00 73.88 117 ALA A CA 1
ATOM 969 C C . ALA A 1 117 ? 28.849 3.135 -47.920 1.00 73.88 117 ALA A C 1
ATOM 971 O O . ALA A 1 117 ? 30.078 3.071 -47.858 1.00 73.88 117 ALA A O 1
ATOM 972 N N . ALA A 1 118 ? 28.227 3.979 -48.751 1.00 72.88 118 ALA A N 1
ATOM 973 C CA . ALA A 1 118 ? 28.935 4.897 -49.644 1.00 72.88 118 ALA A CA 1
ATOM 974 C C . ALA A 1 118 ? 29.737 5.974 -48.885 1.00 72.88 118 ALA A C 1
ATOM 976 O O . ALA A 1 118 ? 30.756 6.452 -49.385 1.00 72.88 118 ALA A O 1
ATOM 977 N N . HIS A 1 119 ? 29.317 6.316 -47.664 1.00 74.06 119 HIS A N 1
ATOM 978 C CA . HIS A 1 119 ? 29.992 7.277 -46.788 1.00 74.06 119 HIS A CA 1
ATOM 979 C C . HIS A 1 119 ? 30.984 6.645 -45.790 1.00 74.06 119 HIS A C 1
ATOM 981 O O . HIS A 1 119 ? 31.575 7.362 -44.983 1.00 74.06 119 HIS A O 1
ATOM 987 N N . GLY A 1 120 ? 31.226 5.329 -45.868 1.00 56.59 120 GLY A N 1
ATOM 988 C CA . GLY A 1 120 ? 32.299 4.652 -45.128 1.00 56.59 120 GLY A CA 1
ATOM 989 C C . GLY A 1 120 ? 32.031 4.410 -43.637 1.00 56.59 120 GLY A C 1
ATOM 990 O O . GLY A 1 120 ? 32.971 4.154 -42.886 1.00 56.59 120 GLY A O 1
ATOM 991 N N . LEU A 1 121 ? 30.773 4.474 -43.193 1.00 62.00 121 LEU A N 1
ATOM 992 C CA . LEU A 1 121 ? 30.376 4.152 -41.819 1.00 62.00 121 LEU A CA 1
ATOM 993 C C . LEU A 1 121 ? 30.090 2.641 -41.707 1.00 62.00 121 LEU A C 1
ATOM 995 O O . LEU A 1 121 ? 28.998 2.190 -42.041 1.00 62.00 121 LEU A O 1
ATOM 999 N N . LEU A 1 122 ? 31.073 1.845 -41.269 1.00 54.53 122 LEU A N 1
ATOM 1000 C CA . LEU A 1 122 ? 30.935 0.394 -41.051 1.00 54.53 122 LEU A CA 1
ATOM 1001 C C . LEU A 1 122 ? 30.844 0.065 -39.552 1.00 54.53 122 LEU A C 1
ATOM 1003 O O . LEU A 1 122 ? 31.703 0.482 -38.776 1.00 54.53 122 LEU A O 1
ATOM 1007 N N . PHE A 1 123 ? 29.848 -0.736 -39.163 1.00 56.53 123 PHE A N 1
ATOM 1008 C CA . PHE A 1 123 ? 29.744 -1.335 -37.826 1.00 56.53 123 PHE A CA 1
ATOM 1009 C C . PHE A 1 123 ? 30.224 -2.799 -37.828 1.00 56.53 123 PHE A C 1
ATOM 1011 O O . PHE A 1 123 ? 30.145 -3.465 -38.864 1.00 56.53 123 PHE A O 1
ATOM 1018 N N . PRO A 1 124 ? 30.706 -3.329 -36.685 1.00 46.06 124 PRO A N 1
ATOM 1019 C CA . PRO A 1 124 ? 31.036 -4.743 -36.549 1.00 46.06 124 PRO A CA 1
ATOM 1020 C C . PRO A 1 124 ? 29.752 -5.579 -36.610 1.00 46.06 124 PRO A C 1
ATOM 1022 O O . PRO A 1 124 ? 28.842 -5.402 -35.805 1.00 46.06 124 PRO A O 1
ATOM 1025 N N . THR A 1 125 ? 29.667 -6.499 -37.569 1.00 41.53 125 THR A N 1
ATOM 1026 C CA . THR A 1 125 ? 28.572 -7.472 -37.640 1.00 41.53 125 THR A CA 1
ATOM 1027 C C . THR A 1 125 ? 28.620 -8.387 -36.418 1.00 41.53 125 THR A C 1
ATOM 1029 O O . THR A 1 125 ? 29.651 -9.016 -36.168 1.00 41.53 125 THR A O 1
ATOM 1032 N N . ALA A 1 126 ? 27.514 -8.468 -35.675 1.00 39.69 126 ALA A N 1
ATOM 1033 C CA . ALA A 1 126 ? 27.337 -9.427 -34.592 1.00 39.69 126 ALA A CA 1
ATOM 1034 C C . ALA A 1 126 ? 27.564 -10.857 -35.116 1.00 39.69 126 ALA A C 1
ATOM 1036 O O . ALA A 1 126 ? 26.989 -11.257 -36.130 1.00 39.69 126 ALA A O 1
ATOM 1037 N N . ALA A 1 127 ? 28.459 -11.594 -34.456 1.00 34.94 127 ALA A N 1
ATOM 1038 C CA . ALA A 1 127 ? 28.698 -13.005 -34.726 1.00 34.94 127 ALA A CA 1
ATOM 1039 C C . ALA A 1 127 ? 27.442 -13.829 -34.389 1.00 34.94 127 ALA A C 1
ATOM 1041 O O . ALA A 1 127 ? 26.760 -13.535 -33.407 1.00 34.94 127 ALA A O 1
ATOM 1042 N N . ALA A 1 128 ? 27.167 -14.811 -35.251 1.00 35.88 128 ALA A N 1
ATOM 1043 C CA . ALA A 1 128 ? 26.041 -15.744 -35.199 1.00 35.88 128 ALA A CA 1
ATOM 1044 C C . ALA A 1 128 ? 26.024 -16.644 -33.955 1.00 35.88 128 ALA A C 1
ATOM 1046 O O . ALA A 1 128 ? 27.118 -16.942 -33.421 1.00 35.88 128 ALA A O 1
#

Radius of gyration: 22.93 Å; chains: 1; bounding box: 51×32×65 Å